Protein 3PLX (pdb70)

Foldseek 3Di:
DDDDDDDPDDDPDDDDDDDDDVDDD/DEDEVVVCVLQVPDQQAKKWKAWPVPGDIDIDGYHYDNDPLDDDDDDPCPVVDDPQIDMDIGHDDDDDPVVVVPDWHWDFDADSSRHTPDIDTADPPRHD

Solvent-accessible surface area: 7234 Å² total; per-residue (Å²): 148,110,94,65,84,46,36,48,1,26,0,42,102,0,13,2,58,74,37,88,71,117,74,166,86,8,7,0,2,69,107,2,8,147,12,2,42,4,126,69,145,36,134,1,35,0,12,3,74,97,88,53,20,163,28,114,35,102,0,27,33,34,151,117,114,10,21,0,1,0,18,23,88,15,10,181,65,2,124,102,40,15,62,0,27,0,21,0,96,29,94,28,62,82,124,102,13,154,108,60,82,19,77,0,0,50,22,46,131,96,2,68,41,89,100,84,38,51,51,99,149,167,51,49,86

Secondary structure (DSSP, 8-state):
--EEEEEEEEEEEEEP-EEETT---/-EEEHHHHHHHTPPTT-EEEEEETTT--EEEEE-EEESSTT-EEEEGGGGGG--TT-EEEEEEEEEEEHHHHHH---EEEEE-TTS-EEEEEE--GGG--

B-factor: mean 30.45, std 15.56, range [12.78, 121.17]

Organism: Campylobacter jejuni subsp. jejuni serotype O:2 (strain ATCC 700819 / NCTC 11168) (NCBI:txid192222)

Nearest PDB structures (foldseek):
  1aw8-assembly1_D  TM=9.605E-01  e=5.372E+00  Escherichia coli
  1aw8-assembly1_D-2  TM=9.605E-01  e=5.372E+00  Escherichia coli
  5ls7-assembly1_A  TM=8.606E-01  e=5.372E+00  Escherichia coli K-12
  5ls7-assembly1_A-3  TM=8.606E-01  e=5.372E+00  Escherichia coli K-12
  3plx-assembly1_B  TM=1.010E+00  e=2.067E-20  Campylobacter jejuni subsp. jejuni NCTC 11168 = ATCC 700819

Sequence (125 aa):
AMNITLLKSKIHRASVTEARLDDYIGISIDEKLLQASGILEYEKVQVVNVNNGARFETYTIATQEEGVVCLLNGAAARLAEVGDKVIIMSYADFNEEEAKTFKPKVVFVDENNTATKITNYEKHGAI

CATH classification: 2.40.40.20

InterPro domains:
  IPR003190 Aspartate decarboxylase [MF_00446] (1-126)
  IPR003190 Aspartate decarboxylase [PF02261] (1-112)
  IPR003190 Aspartate decarboxylase [PIRSF006246] (1-120)
  IPR003190 Aspartate decarboxylase [PTHR21012] (1-119)
  IPR003190 Aspartate decarboxylase [TIGR00223] (1-116)
  IPR003190 Aspartate decarboxylase [cd06919] (3-111)
  IPR009010 Aspartate decarboxylase-like domain superfamily [SSF50692] (1-121)

Radius of gyration: 14.63 Å; Cα contacts (8 Å, |Δi|>4): 312; chains: 2; bounding box: 37×36×36 Å

Structure (mmCIF, N/CA/C/O backbone):
data_3PLX
#
_entry.id   3PLX
#
_cell.length_a   82.099
_cell.length_b   82.099
_cell.length_c   95.380
_cell.angle_alpha   90.00
_cell.angle_beta   90.00
_cell.angle_gamma   90.00
#
_symmetry.space_group_name_H-M   'I 4 2 2'
#
loop_
_entity.id
_entity.type
_entity.pdbx_description
1 polymer 'Aspartate 1-decarboxylase'
2 polymer 'Aspartate 1-decarboxylase'
3 non-polymer 'ACETATE ION'
4 non-polymer DI(HYDROXYETHYL)ETHER
5 water water
#
loop_
_atom_site.group_PDB
_atom_site.id
_atom_site.type_symbol
_atom_site.label_atom_id
_atom_site.label_alt_id
_atom_site.label_comp_id
_atom_site.label_asym_id
_atom_site.label_entity_id
_atom_site.label_seq_id
_atom_site.pdbx_PDB_ins_code
_atom_site.Cartn_x
_atom_site.Cartn_y
_atom_site.Cartn_z
_atom_site.occupancy
_atom_site.B_iso_or_equiv
_atom_site.auth_seq_id
_atom_site.auth_comp_id
_atom_site.auth_asym_id
_atom_site.auth_atom_id
_atom_site.pdbx_PDB_model_num
ATOM 1 N N . ALA A 1 3 ? 2.966 -6.125 9.409 1.00 83.51 0 ALA A N 1
ATOM 2 C CA . ALA A 1 3 ? 4.300 -6.540 9.836 1.00 84.66 0 ALA A CA 1
ATOM 3 C C . ALA A 1 3 ? 4.569 -6.167 11.297 1.00 76.05 0 ALA A C 1
ATOM 4 O O . ALA A 1 3 ? 3.896 -5.297 11.857 1.00 76.18 0 ALA A O 1
ATOM 6 N N . MET A 1 4 ? 5.562 -6.819 11.899 1.00 64.24 1 MET A N 1
ATOM 7 C CA . MET A 1 4 ? 5.817 -6.690 13.334 1.00 51.76 1 MET A CA 1
ATOM 8 C C . MET A 1 4 ? 6.310 -5.306 13.752 1.00 46.66 1 MET A C 1
ATOM 9 O O . MET A 1 4 ? 7.321 -4.813 13.243 1.00 40.37 1 MET A O 1
ATOM 14 N N . ASN A 1 5 ? 5.595 -4.688 14.689 1.00 36.57 2 ASN A N 1
ATOM 15 C CA . ASN A 1 5 ? 6.023 -3.422 15.257 1.00 33.99 2 ASN A CA 1
ATOM 16 C C . ASN A 1 5 ? 6.564 -3.609 16.661 1.00 37.42 2 ASN A C 1
ATOM 17 O O . ASN A 1 5 ? 6.026 -4.403 17.433 1.00 35.22 2 ASN A O 1
ATOM 22 N N . ILE A 1 6 ? 7.618 -2.868 16.991 1.00 30.82 3 ILE A N 1
ATOM 23 C CA . ILE A 1 6 ? 8.118 -2.847 18.359 1.00 27.01 3 ILE A CA 1
ATOM 24 C C . ILE A 1 6 ? 8.137 -1.425 18.903 1.00 26.92 3 ILE A C 1
ATOM 25 O O . ILE A 1 6 ? 8.063 -0.449 18.156 1.00 31.85 3 ILE A O 1
ATOM 30 N N . THR A 1 7 ? 8.255 -1.308 20.215 1.00 18.61 4 THR A N 1
ATOM 31 C CA . THR A 1 7 ? 8.120 -0.018 20.858 1.00 17.45 4 THR A CA 1
ATOM 32 C C . THR A 1 7 ? 9.444 0.428 21.456 1.00 21.96 4 THR A C 1
ATOM 33 O O . THR A 1 7 ? 10.049 -0.308 22.237 1.00 21.09 4 THR A O 1
ATOM 37 N N . LEU A 1 8 ? 9.900 1.616 21.068 1.00 19.58 5 LEU A N 1
ATOM 38 C CA . LEU A 1 8 ? 11.101 2.207 21.665 1.00 18.60 5 LEU A CA 1
ATOM 39 C C . LEU A 1 8 ? 10.767 3.470 22.420 1.00 20.35 5 LEU A C 1
ATOM 40 O O . LEU A 1 8 ? 9.783 4.151 22.109 1.00 18.73 5 LEU A O 1
ATOM 45 N N . LEU A 1 9 ? 11.608 3.807 23.397 1.00 16.69 6 LEU A N 1
ATOM 46 C CA . LEU A 1 9 ? 11.607 5.163 23.934 1.00 19.11 6 LEU A CA 1
ATOM 47 C C . LEU A 1 9 ? 11.829 6.147 22.777 1.00 18.74 6 LEU A C 1
ATOM 48 O O . LEU A 1 9 ? 12.763 5.987 21.994 1.00 20.55 6 LEU A O 1
ATOM 53 N N . LYS A 1 10 ? 10.962 7.152 22.683 1.00 19.02 7 LYS A N 1
ATOM 54 C CA . LYS A 1 10 ? 11.076 8.195 21.660 1.00 18.05 7 LYS A CA 1
ATOM 55 C C . LYS A 1 10 ? 11.852 9.394 22.205 1.00 21.29 7 LYS A C 1
ATOM 56 O O . LYS A 1 10 ? 12.745 9.931 21.546 1.00 22.94 7 LYS A O 1
ATOM 62 N N . SER A 1 11 ? 11.494 9.826 23.408 1.00 19.24 8 SER A N 1
ATOM 63 C CA . SER A 1 11 ? 12.204 10.930 24.041 1.00 22.81 8 SER A CA 1
ATOM 64 C C . SER A 1 11 ? 11.927 10.998 25.530 1.00 20.92 8 SER A C 1
ATOM 65 O O . SER A 1 11 ? 10.954 10.427 26.029 1.00 19.40 8 SER A O 1
ATOM 68 N N . LYS A 1 12 ? 12.780 11.723 26.243 1.00 18.49 9 LYS A N 1
ATOM 69 C CA . LYS A 1 12 ? 12.542 11.925 27.661 1.00 19.48 9 LYS A CA 1
ATOM 70 C C . LYS A 1 12 ? 13.048 13.262 28.168 1.00 20.81 9 LYS A C 1
ATOM 71 O O . LYS A 1 12 ? 13.975 13.865 27.599 1.00 22.33 9 LYS A O 1
ATOM 77 N N . ILE A 1 13 ? 12.372 13.743 29.202 1.00 19.32 10 ILE A N 1
ATOM 78 C CA . ILE A 1 13 ? 12.828 14.888 29.969 1.00 16.94 10 ILE A CA 1
ATOM 79 C C . ILE A 1 13 ? 13.276 14.321 31.312 1.00 20.43 10 ILE A C 1
ATOM 80 O O . ILE A 1 13 ? 12.479 13.692 32.011 1.00 20.79 10 ILE A O 1
ATOM 85 N N . HIS A 1 14 ? 14.546 14.518 31.660 1.00 19.96 11 HIS A N 1
ATOM 86 C CA . HIS A 1 14 ? 15.137 13.793 32.784 1.00 21.68 11 HIS A CA 1
ATOM 87 C C . HIS A 1 14 ? 15.181 14.668 34.028 1.00 19.48 11 HIS A C 1
ATOM 88 O O . HIS A 1 14 ? 15.772 15.742 34.018 1.00 21.68 11 HIS A O 1
ATOM 95 N N . ARG A 1 15 ? 14.544 14.201 35.102 1.00 23.00 12 ARG A N 1
ATOM 96 C CA . ARG A 1 15 ? 14.648 14.855 36.406 1.00 18.08 12 ARG A CA 1
ATOM 97 C C . ARG A 1 15 ? 14.208 16.325 36.412 1.00 20.55 12 ARG A C 1
ATOM 98 O O . ARG A 1 15 ? 14.921 17.206 36.907 1.00 20.10 12 ARG A O 1
ATOM 106 N N . ALA A 1 16 ? 13.024 16.580 35.866 1.00 19.86 13 ALA A N 1
ATOM 107 C CA . ALA A 1 16 ? 12.380 17.875 36.009 1.00 22.23 13 ALA A CA 1
ATOM 108 C C . ALA A 1 16 ? 11.853 17.963 37.430 1.00 21.76 13 ALA A C 1
ATOM 109 O O . ALA A 1 16 ? 11.597 16.929 38.052 1.00 22.85 13 ALA A O 1
ATOM 111 N N . SER A 1 17 ? 11.688 19.182 37.942 1.00 19.53 14 SER A N 1
ATOM 112 C CA . SER A 1 17 ? 11.138 19.377 39.280 1.00 23.50 14 SER A CA 1
ATOM 113 C C . SER A 1 17 ? 9.656 19.729 39.225 1.00 21.14 14 SER A C 1
ATOM 114 O O . SER A 1 17 ? 9.241 20.625 38.499 1.00 22.53 14 SER A O 1
ATOM 117 N N . VAL A 1 18 ? 8.841 19.014 39.991 1.00 18.76 15 VAL A N 1
ATOM 118 C CA . VAL A 1 18 ? 7.437 19.382 40.064 1.00 18.93 15 VAL A CA 1
ATOM 119 C C . VAL A 1 18 ? 7.274 20.776 40.680 1.00 21.23 15 VAL A C 1
ATOM 120 O O . VAL A 1 18 ? 7.794 21.057 41.769 1.00 20.81 15 VAL A O 1
ATOM 124 N N . THR A 1 19 ? 6.566 21.661 39.977 1.00 21.63 16 THR A N 1
ATOM 125 C CA . THR A 1 19 ? 6.382 23.027 40.463 1.00 21.65 16 THR A CA 1
ATOM 126 C C . THR A 1 19 ? 5.011 23.272 41.100 1.00 22.61 16 THR A C 1
ATOM 127 O O . THR A 1 19 ? 4.831 24.229 41.859 1.00 23.40 16 THR A O 1
ATOM 131 N N . GLU A 1 20 ? 4.046 22.410 40.797 1.00 23.14 17 GLU A N 1
ATOM 132 C CA . GLU A 1 20 ? 2.704 22.556 41.356 1.00 22.74 17 GLU A CA 1
ATOM 133 C C . GLU A 1 20 ? 1.974 21.238 41.199 1.00 21.18 17 GLU A C 1
ATOM 134 O O . GLU A 1 20 ? 2.273 20.463 40.294 1.00 19.87 17 GLU A O 1
ATOM 140 N N . ALA A 1 21 ? 1.024 20.986 42.094 1.00 24.96 18 ALA A N 1
ATOM 141 C CA . ALA A 1 21 ? 0.182 19.801 41.984 1.00 26.42 18 ALA A CA 1
ATOM 142 C C . ALA A 1 21 ? -1.260 20.188 42.297 1.00 29.84 18 ALA A C 1
ATOM 143 O O . ALA A 1 21 ? -1.606 20.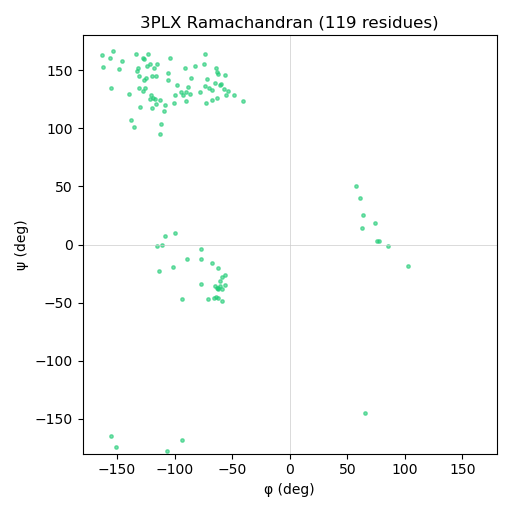437 43.446 1.00 45.87 18 ALA A O 1
ATOM 145 N N . ARG A 1 22 ? -2.087 20.230 41.256 1.00 25.68 19 ARG A N 1
ATOM 146 C CA . ARG A 1 22 ? -3.401 20.854 41.308 1.00 28.99 19 ARG A CA 1
ATOM 147 C C . ARG A 1 22 ? -4.496 19.799 41.174 1.00 24.60 19 ARG A C 1
ATOM 148 O O . ARG A 1 22 ? -4.878 19.428 40.066 1.00 29.22 19 ARG A O 1
ATOM 156 N N . LEU A 1 23 ? -5.014 19.333 42.306 1.00 25.92 20 LEU A N 1
ATOM 157 C CA . LEU A 1 23 ? -6.002 18.260 42.296 1.00 21.86 20 LEU A CA 1
ATOM 158 C C . LEU A 1 23 ? -7.288 18.640 41.565 1.00 27.85 20 LEU A C 1
ATOM 159 O O . LEU A 1 23 ? -7.796 17.863 40.757 1.00 32.27 20 LEU A O 1
ATOM 164 N N . ASP A 1 24 ? -7.798 19.835 41.850 1.00 28.80 21 ASP A N 1
ATOM 165 C CA A ASP A 1 24 ? -9.153 20.181 41.419 0.54 36.55 21 ASP A CA 1
ATOM 166 C CA B ASP A 1 24 ? -9.143 20.241 41.436 0.46 37.21 21 ASP A CA 1
ATOM 167 C C . ASP A 1 24 ? -9.193 20.870 40.050 1.00 34.56 21 ASP A C 1
ATOM 168 O O . ASP A 1 24 ? -10.203 21.485 39.673 1.00 37.12 21 ASP A O 1
ATOM 177 N N . TYR A 1 25 ? -8.106 20.738 39.302 1.00 30.08 22 TYR A N 1
ATOM 178 C CA . TYR A 1 25 ? -7.990 21.346 37.972 1.00 33.77 22 TYR A CA 1
ATOM 179 C C . TYR A 1 25 ? -9.188 21.097 37.044 1.00 35.47 22 TYR A C 1
ATOM 180 O O . TYR A 1 25 ? -9.611 19.954 36.852 1.00 33.07 22 T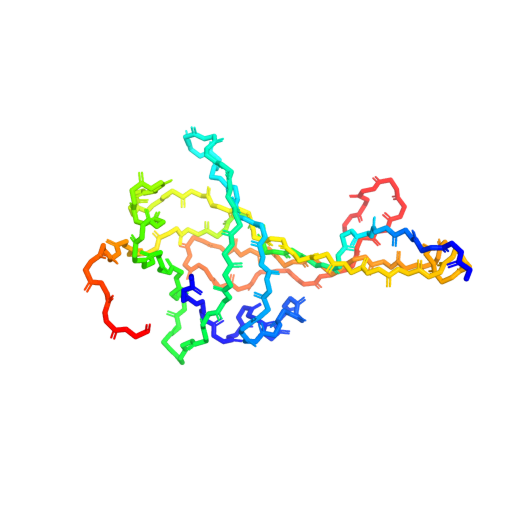YR A O 1
ATOM 189 N N . ILE A 1 26 ? -9.719 22.175 36.465 1.00 34.02 23 ILE A N 1
ATOM 190 C CA . ILE A 1 26 ? -10.803 22.082 35.484 1.00 32.98 23 ILE A CA 1
ATOM 191 C C . ILE A 1 26 ? -10.281 22.499 34.111 1.00 35.94 23 ILE A C 1
ATOM 192 O O . ILE A 1 26 ? -10.107 23.687 33.838 1.00 39.28 23 ILE A O 1
ATOM 197 N N . GLY A 1 27 ? -10.033 21.518 33.253 1.00 36.61 24 GLY A N 1
ATOM 198 C CA . GLY A 1 27 ? -9.408 21.778 31.970 1.00 36.16 24 GLY A CA 1
ATOM 199 C C . GLY A 1 27 ? -8.820 20.504 31.404 1.00 42.61 24 GLY A C 1
ATOM 200 O O . GLY A 1 27 ? -9.321 19.413 31.693 1.00 36.63 24 GLY A O 1
ATOM 207 N N . ILE B 2 2 ? -0.596 16.575 32.820 1.00 20.87 26 ILE B N 1
ATOM 208 C CA . ILE B 2 2 ? 0.667 17.191 33.190 1.00 16.44 26 ILE B CA 1
ATOM 209 C C . ILE B 2 2 ? 0.947 18.389 32.300 1.00 21.92 26 ILE B C 1
ATOM 210 O O . ILE B 2 2 ? 1.132 18.257 31.090 1.00 22.23 26 ILE B O 1
ATOM 215 N N . SER B 2 3 ? 0.939 19.563 32.919 1.00 21.65 27 SER B N 1
ATOM 216 C CA . SER B 2 3 ? 1.173 20.814 32.215 1.00 18.34 27 SER B CA 1
ATOM 217 C C . SER B 2 3 ? 2.663 21.083 32.252 1.00 23.87 27 SER B C 1
ATOM 218 O O . SER B 2 3 ? 3.268 21.129 33.319 1.00 22.54 27 SER B O 1
ATOM 221 N N . ILE B 2 4 ? 3.253 21.247 31.073 1.00 21.47 28 ILE B N 1
ATOM 222 C CA . ILE B 2 4 ? 4.694 21.343 30.954 1.00 21.47 28 ILE B CA 1
ATOM 223 C C . ILE B 2 4 ? 5.048 22.546 30.094 1.00 22.86 28 ILE B C 1
ATOM 224 O O . ILE B 2 4 ? 4.434 22.775 29.058 1.00 23.43 28 ILE B O 1
ATOM 229 N N . ASP B 2 5 ? 6.023 23.318 30.557 1.00 19.06 29 ASP B N 1
ATOM 230 C CA . ASP B 2 5 ? 6.595 24.421 29.793 1.00 25.48 29 ASP B CA 1
ATOM 231 C C . ASP B 2 5 ? 6.747 24.006 28.331 1.00 26.17 29 ASP B C 1
ATOM 232 O O . ASP B 2 5 ? 7.398 23.008 28.031 1.00 22.82 29 ASP B O 1
ATOM 237 N N . GLU B 2 6 ? 6.146 24.767 27.421 1.00 22.48 30 GLU B N 1
ATOM 238 C CA . GLU B 2 6 ? 6.238 24.455 26.000 1.00 22.54 30 GLU B CA 1
ATOM 239 C C . GLU B 2 6 ? 7.688 24.361 25.528 1.00 24.56 30 GLU B C 1
ATOM 240 O O . GLU B 2 6 ? 7.980 23.662 24.556 1.00 24.15 30 GLU B O 1
ATOM 246 N N . LYS B 2 7 ? 8.594 25.056 26.209 1.00 23.43 31 LYS B N 1
ATOM 247 C CA . LYS B 2 7 ? 10.015 24.983 25.850 1.00 22.67 31 LYS B CA 1
ATOM 248 C C . LYS B 2 7 ? 10.547 23.555 26.027 1.00 22.71 31 LYS B C 1
ATOM 249 O O . LYS B 2 7 ? 11.362 23.078 25.234 1.00 24.04 31 LYS B O 1
ATOM 255 N N . LEU B 2 8 ? 10.085 22.875 27.071 1.00 24.16 32 LEU B N 1
ATOM 256 C CA . LEU B 2 8 ? 10.541 21.513 27.343 1.00 22.30 32 LEU B CA 1
ATOM 257 C C . LEU B 2 8 ? 9.893 20.489 26.416 1.00 23.01 32 LEU B C 1
ATOM 258 O O . LEU B 2 8 ? 10.510 19.485 26.066 1.00 21.51 32 LEU B O 1
ATOM 263 N N . LEU B 2 9 ? 8.645 20.734 26.039 1.00 21.44 33 LEU B N 1
ATOM 264 C CA . LEU B 2 9 ? 7.980 19.896 25.055 1.00 21.83 33 LEU B CA 1
ATOM 265 C C . LEU B 2 9 ? 8.701 20.025 23.714 1.00 26.57 33 LEU B C 1
ATOM 266 O O . LEU B 2 9 ? 8.966 19.030 23.028 1.00 23.02 33 LEU B O 1
ATOM 271 N N . GLN B 2 10 ? 9.021 21.262 23.348 1.00 21.07 34 GLN B N 1
ATOM 272 C CA . GLN B 2 10 ? 9.745 21.523 22.102 1.00 23.41 34 GLN B CA 1
ATOM 273 C C . GLN B 2 10 ? 11.087 20.802 22.111 1.00 25.53 34 GLN B C 1
ATOM 274 O O . GLN B 2 10 ? 11.441 20.114 21.148 1.00 28.17 34 GLN B O 1
ATOM 280 N N . ALA B 2 11 ? 11.827 20.963 23.204 1.00 23.86 35 ALA B N 1
ATOM 281 C CA . ALA B 2 11 ? 13.173 20.399 23.311 1.00 24.55 35 ALA B CA 1
ATOM 282 C C . ALA B 2 11 ? 13.153 18.881 23.217 1.00 25.39 35 ALA B C 1
ATOM 283 O O . ALA B 2 11 ? 14.044 18.279 22.623 1.00 24.57 35 ALA B O 1
ATOM 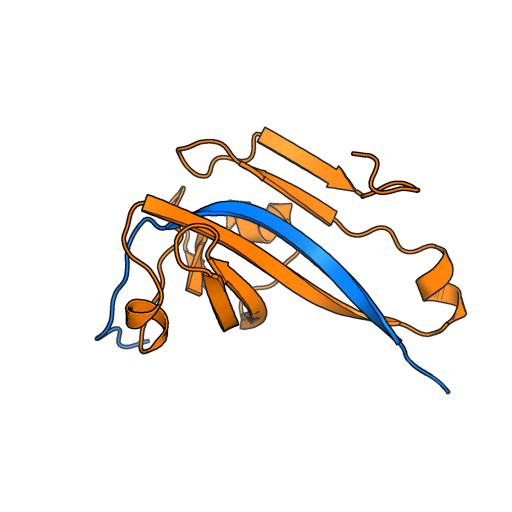285 N N . SER B 2 12 ? 12.138 18.259 23.813 1.00 22.07 36 SER B N 1
ATOM 286 C CA . SER B 2 12 ? 12.066 16.797 23.847 1.00 22.90 36 SER B CA 1
ATOM 287 C C . SER B 2 12 ? 11.333 16.207 22.643 1.00 25.23 36 SER B C 1
ATOM 288 O O . SER B 2 12 ? 11.358 14.993 22.420 1.00 24.10 36 SER B O 1
ATOM 291 N N . GLY B 2 13 ? 10.658 17.060 21.883 1.00 24.14 37 GLY B N 1
ATOM 292 C CA . GLY B 2 13 ? 9.904 16.603 20.731 1.00 25.36 37 GLY B CA 1
ATOM 293 C C . GLY B 2 13 ? 8.627 15.902 21.162 1.00 25.13 37 GLY B C 1
ATOM 294 O O . GLY B 2 13 ? 8.020 15.155 20.386 1.00 28.66 37 GLY B O 1
ATOM 295 N N . ILE B 2 14 ? 8.216 16.137 22.404 1.00 18.40 38 ILE B N 1
ATOM 296 C CA . ILE B 2 14 ? 6.943 15.598 22.875 1.00 19.62 38 ILE B CA 1
ATOM 297 C C . ILE B 2 14 ? 5.844 16.584 22.504 1.00 22.77 38 ILE B C 1
ATOM 298 O O . ILE B 2 14 ? 5.967 17.790 22.746 1.00 26.30 38 ILE B O 1
ATOM 303 N N . LEU B 2 15 ? 4.788 16.082 21.876 1.00 20.83 39 LEU B N 1
ATOM 304 C CA . LEU B 2 15 ? 3.718 16.952 21.428 1.00 22.60 39 LEU B CA 1
ATOM 305 C C . LEU B 2 15 ? 2.754 17.256 22.561 1.00 20.01 39 LEU B C 1
ATOM 306 O O . LEU B 2 15 ? 2.608 16.468 23.501 1.00 20.65 39 LEU B O 1
ATOM 311 N N . GLU B 2 16 ? 2.090 18.407 22.466 1.00 24.95 40 GLU B N 1
ATOM 312 C CA . GLU B 2 16 ? 0.958 18.659 23.343 1.00 21.35 40 GLU B CA 1
ATOM 313 C C . GLU B 2 16 ? -0.103 17.581 23.089 1.00 20.05 40 GLU B C 1
ATOM 314 O O . GLU B 2 16 ? -0.373 17.226 21.939 1.00 22.92 40 GLU B O 1
ATOM 320 N N . TYR B 2 17 ? -0.681 17.065 24.170 1.00 19.27 41 TYR B N 1
ATOM 321 C CA . TYR B 2 17 ? -1.681 15.981 24.151 1.00 18.48 41 TYR B CA 1
ATOM 322 C C . TYR B 2 17 ? -1.097 14.593 23.890 1.00 19.16 41 TYR B C 1
ATOM 323 O O . TYR B 2 17 ? -1.835 13.610 23.835 1.00 20.55 41 TYR B O 1
ATOM 332 N N . GLU B 2 18 ? 0.226 14.504 23.782 1.00 17.78 42 GLU B N 1
ATOM 333 C CA . GLU B 2 18 ? 0.862 13.189 23.644 1.00 18.57 42 GLU B CA 1
ATOM 334 C C . GLU B 2 18 ? 0.803 12.411 24.958 1.00 19.69 42 GLU B C 1
ATOM 335 O O . GLU B 2 18 ? 0.927 12.989 26.042 1.00 18.19 42 GLU B O 1
ATOM 341 N N . LYS B 2 19 ? 0.598 11.096 24.862 1.00 17.84 43 LYS B N 1
ATOM 342 C CA . LYS B 2 19 ? 0.660 10.226 26.027 1.00 18.89 43 LYS B CA 1
ATOM 343 C C . LYS B 2 19 ? 2.092 10.151 26.550 1.00 21.11 43 LYS B C 1
ATOM 344 O O . LYS B 2 19 ? 3.037 9.960 25.780 1.00 19.11 43 LYS B O 1
ATOM 350 N N . VAL B 2 20 ? 2.256 10.310 27.856 1.00 17.76 44 VAL B N 1
ATOM 351 C CA . VAL B 2 20 ? 3.586 10.192 28.457 1.00 15.02 44 VAL B CA 1
ATOM 352 C C . VAL B 2 20 ? 3.532 9.297 29.684 1.00 18.02 44 VAL B C 1
ATOM 353 O O . VAL B 2 20 ? 2.502 9.214 30.372 1.00 17.73 44 VAL B O 1
ATOM 357 N N . GLN B 2 21 ? 4.638 8.605 29.934 1.00 18.19 45 GLN B N 1
ATOM 358 C CA . GLN B 2 21 ? 4.839 7.921 31.201 1.00 15.56 45 GLN B CA 1
ATOM 359 C C . GLN B 2 21 ? 5.620 8.870 32.101 1.00 16.48 45 GLN B C 1
ATOM 360 O O . GLN B 2 21 ? 6.615 9.462 31.671 1.00 17.28 45 GLN B O 1
ATOM 366 N N . VAL B 2 22 ? 5.148 9.048 33.328 1.00 14.11 46 VAL B N 1
ATOM 367 C CA . VAL B 2 22 ? 5.809 9.938 34.279 1.00 14.20 46 VAL B CA 1
ATOM 368 C C . VAL B 2 22 ? 6.198 9.082 35.474 1.00 16.51 46 VAL B C 1
ATOM 369 O O . VAL B 2 22 ? 5.366 8.345 36.007 1.00 15.98 46 VAL B O 1
ATOM 373 N N . VAL B 2 23 ? 7.461 9.153 35.888 1.00 16.12 47 VAL B N 1
ATOM 374 C CA . VAL B 2 23 ? 7.872 8.416 37.083 1.00 13.98 47 VAL B CA 1
ATOM 375 C C . VAL B 2 23 ? 8.510 9.391 38.056 1.00 15.84 47 VAL B C 1
ATOM 376 O O . VAL B 2 23 ? 9.164 10.353 37.656 1.00 17.95 47 VAL B O 1
ATOM 380 N N . ASN B 2 24 ? 8.258 9.160 39.338 1.00 15.45 48 ASN B N 1
ATOM 381 C CA . ASN B 2 24 ? 8.641 10.093 40.379 1.00 17.83 48 ASN B CA 1
ATOM 382 C C . ASN B 2 24 ? 9.790 9.457 41.147 1.00 16.65 48 ASN B C 1
ATOM 383 O O . ASN B 2 24 ? 9.623 8.416 41.772 1.00 16.69 48 ASN B O 1
ATOM 388 N N . VAL B 2 25 ? 10.965 10.075 41.059 1.00 15.06 49 VAL B N 1
ATOM 389 C CA . VAL B 2 25 ? 12.154 9.558 41.718 1.00 16.00 49 VAL B CA 1
ATOM 390 C C . VAL B 2 25 ? 12.027 9.589 43.236 1.00 21.18 49 VAL B C 1
ATOM 391 O O . VAL B 2 25 ? 12.521 8.690 43.927 1.00 19.52 49 VAL B O 1
ATOM 395 N N . ASN B 2 26 ? 11.358 10.613 43.761 1.00 16.62 50 ASN B N 1
ATOM 396 C CA . ASN B 2 26 ? 11.211 10.724 45.208 1.00 17.49 50 ASN B CA 1
ATOM 397 C C . ASN B 2 26 ? 10.367 9.615 45.835 1.00 17.85 50 ASN B C 1
ATOM 398 O O . ASN B 2 26 ? 10.744 9.061 46.864 1.00 16.75 50 ASN B O 1
ATOM 403 N N . ASN B 2 27 ? 9.217 9.304 45.240 1.00 17.63 51 ASN B N 1
ATOM 404 C CA . ASN B 2 27 ? 8.305 8.346 45.873 1.00 16.16 51 ASN B CA 1
ATOM 405 C C . ASN B 2 27 ? 8.084 7.050 45.091 1.00 14.12 51 ASN B C 1
ATOM 406 O O . ASN B 2 27 ? 7.358 6.155 45.554 1.00 17.03 51 ASN B O 1
ATOM 411 N N . GLY B 2 28 ? 8.720 6.941 43.929 1.00 15.65 52 GLY B N 1
ATOM 412 C CA . GLY B 2 28 ? 8.630 5.727 43.135 1.00 15.61 52 GLY B CA 1
ATOM 413 C C . GLY B 2 28 ? 7.353 5.547 42.348 1.00 17.58 52 GLY B C 1
ATOM 414 O O . GLY B 2 28 ? 7.143 4.501 41.707 1.00 16.49 52 GLY B O 1
ATOM 415 N N . ALA B 2 29 ? 6.466 6.537 42.398 1.00 15.99 53 ALA B N 1
ATOM 416 C CA . ALA B 2 29 ? 5.221 6.415 41.644 1.00 18.41 53 ALA B CA 1
ATOM 417 C C . ALA B 2 29 ? 5.510 6.348 40.147 1.00 15.98 53 ALA B C 1
ATOM 418 O O . ALA B 2 29 ? 6.457 6.964 39.657 1.00 15.73 53 ALA B O 1
ATOM 420 N N . ARG B 2 30 ? 4.661 5.616 39.423 1.00 14.73 54 ARG B N 1
ATOM 421 C CA . ARG B 2 30 ? 4.767 5.498 37.961 1.00 13.57 54 ARG B CA 1
ATOM 422 C C . ARG B 2 30 ? 3.364 5.550 37.391 1.00 16.12 54 ARG B C 1
ATOM 423 O O . ARG B 2 30 ? 2.486 4.814 37.836 1.00 17.45 54 ARG B O 1
ATOM 431 N N . PHE B 2 31 ? 3.141 6.413 36.404 1.00 15.42 55 PHE B N 1
ATOM 432 C CA . PHE B 2 31 ? 1.813 6.544 35.824 1.00 15.96 55 PHE B CA 1
ATOM 433 C C . PHE B 2 31 ? 1.864 7.032 34.391 1.00 18.11 55 PHE B C 1
ATOM 434 O O . PHE B 2 31 ? 2.904 7.505 33.913 1.00 17.25 55 PHE B O 1
ATOM 442 N N . GLU B 2 32 ? 0.738 6.909 33.702 1.00 16.93 56 GLU B N 1
ATOM 443 C CA . GLU B 2 32 ? 0.633 7.478 32.376 1.00 14.63 56 GLU B CA 1
ATOM 444 C C . GLU B 2 32 ? -0.426 8.568 32.373 1.00 15.80 56 GLU B C 1
ATOM 445 O O . GLU B 2 32 ? -1.436 8.482 33.073 1.00 15.84 56 GLU B O 1
ATOM 451 N N . THR B 2 33 ? -0.173 9.593 31.577 1.00 14.37 57 THR B N 1
ATOM 452 C CA . THR B 2 33 ? -1.127 10.674 31.405 1.00 13.23 57 THR B CA 1
ATOM 453 C C . THR B 2 33 ? -0.849 11.303 30.045 1.00 17.08 57 THR B C 1
ATOM 454 O O . THR B 2 33 ? -0.192 10.685 29.217 1.00 19.39 57 THR B O 1
ATOM 458 N N . TYR B 2 34 ? -1.373 12.497 29.793 1.00 17.94 58 TYR B N 1
ATOM 459 C CA . TYR B 2 34 ? -1.066 13.195 28.545 1.00 15.88 58 TYR B CA 1
ATOM 460 C C . TYR B 2 34 ? -0.578 14.599 28.877 1.00 18.63 58 TYR B C 1
ATOM 461 O O . TYR B 2 34 ? -0.835 15.107 29.967 1.00 18.25 58 TYR B O 1
ATOM 470 N N . THR B 2 35 ? 0.109 15.236 27.934 1.00 16.59 59 THR B N 1
ATOM 471 C CA . THR B 2 35 ? 0.682 16.540 28.228 1.00 17.72 59 THR B CA 1
ATOM 472 C C . THR B 2 35 ? -0.264 17.677 27.878 1.00 18.22 59 THR B C 1
ATOM 473 O O . THR B 2 35 ? -1.092 17.570 26.968 1.00 19.36 59 THR B O 1
ATOM 477 N N . ILE B 2 36 ? -0.112 18.777 28.604 1.00 17.49 60 ILE B N 1
ATOM 478 C CA . ILE B 2 36 ? -0.726 20.041 28.229 1.00 19.64 60 ILE B CA 1
ATOM 479 C C . ILE B 2 36 ? 0.397 21.064 28.176 1.00 20.41 60 ILE B C 1
ATOM 480 O O . ILE B 2 36 ? 1.234 21.092 29.061 1.00 22.82 60 ILE B O 1
ATOM 485 N N . ALA B 2 37 ? 0.431 21.894 27.132 1.00 20.86 61 ALA B N 1
ATOM 486 C CA . ALA B 2 37 ? 1.475 22.899 27.026 1.00 23.64 61 ALA B CA 1
ATOM 487 C C . ALA B 2 37 ? 1.108 24.165 27.787 1.00 24.23 61 ALA B C 1
ATOM 488 O O . ALA B 2 37 ? -0.055 24.568 27.813 1.00 28.68 61 ALA B O 1
ATOM 490 N N . THR B 2 38 ? 2.104 24.791 28.405 1.00 23.87 62 THR B N 1
ATOM 491 C CA . THR B 2 38 ? 1.908 26.121 28.981 1.00 25.30 62 THR B CA 1
ATOM 492 C C . THR B 2 38 ? 3.031 27.046 28.529 1.00 25.60 62 THR B C 1
ATOM 493 O O . THR B 2 38 ? 4.174 26.619 28.364 1.00 27.45 62 THR B O 1
ATOM 497 N N . GLN B 2 39 ? 2.700 28.313 28.312 1.00 25.90 63 GLN B N 1
ATOM 498 C CA . GLN B 2 39 ? 3.708 29.292 27.948 1.00 26.23 63 GLN B CA 1
ATOM 499 C C . GLN B 2 39 ? 4.518 29.727 29.168 1.00 31.54 63 GLN B C 1
ATOM 500 O O . GLN B 2 39 ? 5.565 30.375 29.037 1.00 28.27 63 GLN B O 1
ATOM 506 N N . GLU B 2 40 ? 4.033 29.379 30.355 1.00 28.10 64 GLU B N 1
ATOM 507 C CA . GLU B 2 40 ? 4.699 29.795 31.581 1.00 29.66 64 GLU B CA 1
ATOM 508 C C . GLU B 2 40 ? 5.994 29.020 31.770 1.00 28.93 64 GLU B C 1
ATOM 509 O O . GLU B 2 40 ? 6.001 27.785 31.837 1.00 28.58 64 GLU B O 1
ATOM 515 N N . GLU B 2 41 ? 7.092 29.759 31.863 1.00 28.07 65 GLU B N 1
ATOM 516 C CA . GLU B 2 41 ? 8.409 29.153 31.833 1.00 25.43 65 GLU B CA 1
ATOM 517 C C . GLU B 2 41 ? 8.726 28.345 33.090 1.00 25.10 65 GLU B C 1
ATOM 518 O O . GLU B 2 41 ? 8.474 28.794 34.210 1.00 27.54 65 GLU B O 1
ATOM 524 N N . GLY B 2 42 ? 9.272 27.149 32.898 1.00 25.81 66 GLY B N 1
ATOM 525 C CA . GLY B 2 42 ? 9.740 26.336 34.009 1.00 23.95 66 GLY B CA 1
ATOM 526 C C . GLY B 2 42 ? 8.686 25.472 34.684 1.00 24.46 66 GLY B C 1
ATOM 527 O O . GLY B 2 42 ? 8.994 24.725 35.616 1.00 27.25 66 GLY B O 1
ATOM 528 N N . VAL B 2 43 ? 7.447 25.556 34.210 1.00 21.76 67 VAL B N 1
ATOM 529 C CA . VAL B 2 43 ? 6.341 24.870 34.880 1.00 24.49 67 VAL B CA 1
ATOM 530 C C . VAL B 2 43 ? 6.306 23.385 34.569 1.00 21.28 67 VAL B C 1
ATOM 531 O O . VAL B 2 43 ? 6.410 22.984 33.417 1.00 21.31 67 VAL B O 1
ATOM 535 N N . VAL B 2 44 ? 6.191 22.574 35.622 1.00 19.99 68 VAL B N 1
ATOM 536 C CA . VAL B 2 44 ? 5.833 21.169 35.489 1.00 20.83 68 VAL B CA 1
ATOM 537 C C . VAL B 2 44 ? 4.782 20.920 36.567 1.00 22.70 68 VAL B C 1
ATOM 538 O O . VAL B 2 44 ? 5.103 20.810 37.759 1.00 21.54 68 VAL B O 1
ATOM 542 N N . CYS B 2 45 ? 3.517 20.886 36.150 1.00 18.71 69 CYS B N 1
ATOM 543 C CA . CYS B 2 45 ? 2.399 20.888 37.082 1.00 20.09 69 CYS B CA 1
ATOM 544 C C . CYS B 2 45 ? 1.544 19.647 36.887 1.00 19.68 69 CYS B C 1
ATOM 545 O O . CYS B 2 45 ? 1.101 19.367 35.774 1.00 22.61 69 CYS B O 1
ATOM 548 N N . LEU B 2 46 ? 1.330 18.890 37.960 1.00 20.17 70 LEU B N 1
ATOM 549 C CA A LEU B 2 46 ? 0.475 17.709 37.887 0.41 21.06 70 LEU B CA 1
ATOM 550 C CA B LEU B 2 46 ? 0.469 17.713 37.878 0.59 20.64 70 LEU B CA 1
ATOM 551 C C . LEU B 2 46 ? -0.953 18.065 38.282 1.00 23.64 70 LEU B C 1
ATOM 552 O O . LEU B 2 46 ? -1.199 18.477 39.406 1.00 26.33 70 LEU B O 1
ATOM 561 N N . ASN B 2 47 ? -1.885 17.895 37.344 1.00 23.15 71 ASN B N 1
ATOM 562 C CA . ASN B 2 47 ? -3.285 18.237 37.559 1.00 23.63 71 ASN B CA 1
ATOM 563 C C . ASN B 2 47 ? -4.119 16.992 37.786 1.00 23.92 71 ASN B C 1
ATOM 564 O O . ASN B 2 47 ? -3.720 15.898 37.392 1.00 24.55 71 ASN B O 1
ATOM 569 N N . GLY B 2 48 ? -5.298 17.167 38.373 1.00 22.61 72 GLY B N 1
ATOM 570 C CA . GLY B 2 48 ? -6.228 16.058 38.530 1.00 23.49 72 GLY B CA 1
ATOM 571 C C . GLY B 2 48 ? -5.740 14.963 39.459 1.00 22.42 72 GLY B C 1
ATOM 572 O O . GLY B 2 48 ? -5.081 15.233 40.461 1.00 20.66 72 GLY B O 1
ATOM 573 N N . ALA B 2 49 ? -6.075 13.719 39.135 1.00 19.51 73 ALA B N 1
ATOM 574 C CA . ALA B 2 49 ? -5.749 12.604 40.008 1.00 22.51 73 ALA B CA 1
ATOM 575 C C . ALA B 2 49 ? -4.240 12.489 40.206 1.00 18.16 73 ALA B C 1
ATOM 576 O O . ALA B 2 49 ? -3.779 12.051 41.266 1.00 17.10 73 ALA B O 1
ATOM 578 N N . ALA B 2 50 ? -3.474 12.881 39.189 1.00 17.03 74 ALA B N 1
ATOM 579 C CA . ALA B 2 50 ? -2.015 12.782 39.261 1.00 17.92 74 ALA B CA 1
ATOM 580 C C . ALA B 2 50 ? -1.435 13.639 40.386 1.00 17.89 74 ALA B C 1
ATOM 581 O O . ALA B 2 50 ? -0.320 13.403 40.854 1.00 17.43 74 ALA B O 1
ATOM 583 N N . ALA B 2 51 ? -2.202 14.625 40.835 1.00 17.65 75 ALA B N 1
ATOM 584 C CA . ALA B 2 51 ? -1.742 15.481 41.929 1.00 17.13 75 ALA B CA 1
ATOM 585 C C . ALA B 2 51 ? -1.442 14.673 43.182 1.00 19.89 75 ALA B C 1
ATOM 586 O O . ALA B 2 51 ? -0.622 15.079 44.007 1.00 20.15 75 ALA B O 1
ATOM 588 N N . ARG B 2 52 ? -2.124 13.541 43.346 1.00 15.91 76 ARG B N 1
ATOM 589 C CA . ARG B 2 52 ? -1.891 12.702 44.520 1.00 15.80 76 ARG B CA 1
ATOM 590 C C . ARG B 2 52 ? -0.613 11.874 44.438 1.00 17.37 76 ARG B C 1
ATOM 591 O O . ARG B 2 52 ? -0.265 11.162 4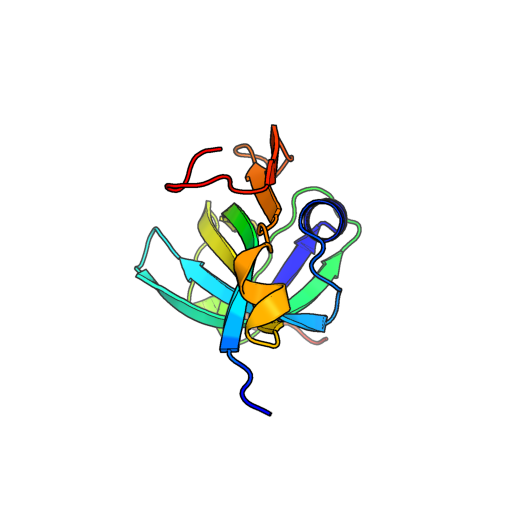5.393 1.00 20.91 76 ARG B O 1
ATOM 599 N N . LEU B 2 53 ? 0.077 11.950 43.312 1.00 15.63 77 LEU B N 1
ATOM 600 C CA . LEU B 2 53 ? 1.270 11.129 43.119 1.00 14.81 77 LEU B CA 1
ATOM 601 C C . LEU B 2 53 ? 2.568 11.930 43.163 1.00 17.36 77 LEU B C 1
ATOM 602 O O . LEU B 2 53 ? 3.645 11.399 42.879 1.00 16.82 77 LEU B O 1
ATOM 607 N N . ALA B 2 54 ? 2.475 13.207 43.515 1.00 15.54 78 ALA B N 1
ATOM 608 C CA . ALA B 2 54 ? 3.689 13.998 43.684 1.00 17.67 78 ALA B CA 1
ATOM 609 C C . ALA B 2 54 ? 3.465 15.185 44.597 1.00 18.86 78 ALA B C 1
ATOM 610 O O . ALA B 2 54 ? 2.332 15.613 44.814 1.00 19.47 78 ALA B O 1
ATOM 612 N N . GLU B 2 55 ? 4.563 15.711 45.129 1.00 16.98 79 GLU B N 1
ATOM 613 C CA . GLU B 2 55 ? 4.549 16.948 45.902 1.00 16.40 79 GLU B CA 1
ATOM 614 C C . GLU B 2 55 ? 5.482 17.926 45.202 1.00 19.09 79 GLU B C 1
ATOM 615 O O . GLU B 2 55 ? 6.386 17.515 44.475 1.00 19.98 79 GLU B O 1
ATOM 621 N N . VAL B 2 56 ? 5.249 19.215 45.405 1.00 22.12 80 VAL B N 1
ATOM 622 C CA . VAL B 2 56 ? 6.134 20.222 44.832 1.00 21.04 80 VAL B CA 1
ATOM 623 C C . VAL B 2 56 ? 7.575 19.930 45.229 1.00 20.89 80 VAL B C 1
ATOM 624 O O . VAL B 2 56 ? 7.866 19.685 46.399 1.00 22.50 80 VAL B O 1
ATOM 628 N N . GLY B 2 57 ? 8.478 19.962 44.254 1.00 21.89 81 GLY B N 1
ATOM 629 C CA . GLY B 2 57 ? 9.881 19.695 44.509 1.00 24.57 81 GLY B CA 1
ATOM 630 C C . GLY B 2 57 ? 10.325 18.305 44.091 1.00 25.39 81 GLY B C 1
ATOM 631 O O . GLY B 2 57 ? 11.518 18.064 43.942 1.00 24.02 81 GLY B O 1
ATOM 632 N N . ASP B 2 58 ? 9.378 17.384 43.912 1.00 20.43 82 ASP B N 1
ATOM 633 C CA . ASP B 2 58 ? 9.741 16.017 43.516 1.00 18.79 82 ASP B CA 1
ATOM 634 C C . ASP B 2 58 ? 10.419 16.015 42.152 1.00 20.50 82 ASP B C 1
ATOM 635 O O . ASP B 2 58 ? 10.094 16.823 41.288 1.00 19.75 82 ASP B O 1
ATOM 640 N N . LYS B 2 59 ? 11.359 15.099 41.965 1.00 16.36 83 LYS B N 1
ATOM 641 C CA . LYS B 2 59 ? 12.031 14.950 40.681 1.00 18.01 83 LYS B CA 1
ATOM 642 C C . LYS B 2 59 ? 11.282 13.899 39.876 1.00 19.42 83 LYS B C 1
ATOM 643 O O . LYS B 2 59 ? 11.023 12.803 40.368 1.00 19.94 83 LYS B O 1
ATOM 649 N N . VAL B 2 60 ? 10.922 14.243 38.645 1.00 16.84 84 VAL B N 1
ATOM 650 C CA . VAL B 2 60 ? 10.207 13.314 37.770 1.00 15.78 84 VAL B CA 1
ATOM 651 C C . VAL B 2 60 ? 10.942 13.110 36.452 1.00 21.30 84 VAL B C 1
ATOM 652 O O . VAL B 2 60 ? 11.704 13.967 36.009 1.00 21.58 84 VAL B O 1
ATOM 656 N N . ILE B 2 61 ? 10.718 11.949 35.847 1.00 17.76 85 ILE B N 1
ATOM 657 C CA . ILE B 2 61 ? 11.251 11.643 34.534 1.00 15.90 85 ILE B CA 1
ATOM 658 C C . ILE B 2 61 ? 10.028 11.414 33.648 1.00 17.24 85 ILE B C 1
ATOM 659 O O . ILE B 2 61 ? 9.140 10.633 34.002 1.00 19.75 85 ILE B O 1
ATOM 664 N N . ILE B 2 62 ? 9.968 12.134 32.527 1.00 16.06 86 ILE B N 1
ATOM 665 C CA . ILE B 2 62 ? 8.795 12.144 31.654 1.00 17.82 86 ILE B CA 1
ATOM 666 C C . ILE B 2 62 ? 9.203 11.552 30.307 1.00 17.32 86 ILE B C 1
ATOM 667 O O . ILE B 2 62 ? 10.129 12.061 29.656 1.00 18.25 86 ILE B O 1
ATOM 672 N N . MET B 2 63 ? 8.541 10.472 29.895 1.00 15.19 87 MET B N 1
ATOM 673 C CA . MET B 2 63 ? 8.992 9.704 28.735 1.00 16.04 87 MET B CA 1
ATOM 674 C C . MET B 2 63 ? 7.864 9.547 27.732 1.00 19.56 87 MET B C 1
ATOM 675 O O . MET B 2 63 ? 6.713 9.362 28.121 1.00 18.25 87 MET B O 1
ATOM 680 N N . SER B 2 64 ? 8.194 9.633 26.445 1.00 17.78 88 SER B N 1
ATOM 681 C CA . SER B 2 64 ? 7.236 9.258 25.411 1.00 16.39 88 SER B CA 1
ATOM 682 C C . SER B 2 64 ? 7.813 8.095 24.637 1.00 17.19 88 SER B C 1
ATOM 683 O O . SER B 2 64 ? 9.035 7.949 24.555 1.00 19.58 88 SER B O 1
ATOM 686 N N . TYR B 2 65 ? 6.934 7.264 24.078 1.00 16.66 89 TYR B N 1
ATOM 687 C CA . TYR B 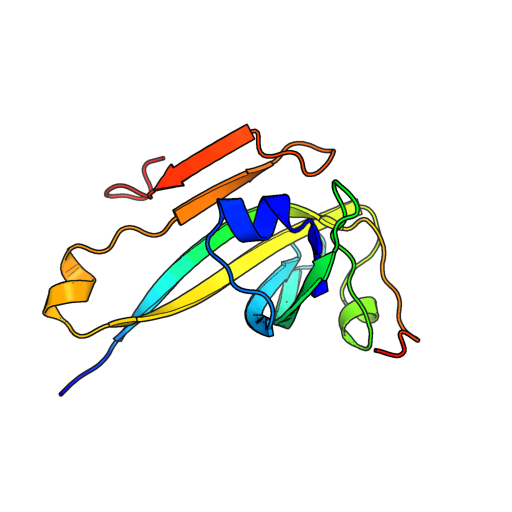2 65 ? 7.348 6.067 23.362 1.00 16.55 89 TYR B CA 1
ATOM 688 C C . TYR B 2 65 ? 6.718 6.091 21.995 1.00 20.96 89 TYR B C 1
ATOM 689 O O . TYR B 2 65 ? 5.714 6.766 21.779 1.00 22.38 89 TYR B O 1
ATOM 698 N N . ALA B 2 66 ? 7.290 5.337 21.065 1.00 19.23 90 ALA B N 1
ATOM 699 C CA . ALA B 2 66 ? 6.705 5.247 19.732 1.00 21.73 90 ALA B CA 1
ATOM 700 C C . ALA B 2 66 ? 6.912 3.854 19.168 1.00 23.76 90 ALA B C 1
ATOM 701 O O . ALA B 2 66 ? 7.816 3.131 19.599 1.00 22.96 90 ALA B O 1
ATOM 703 N N . ASP B 2 67 ? 6.074 3.482 18.204 1.00 24.33 91 ASP B N 1
ATOM 704 C CA . ASP B 2 67 ? 6.174 2.176 17.553 1.00 25.64 91 ASP B CA 1
ATOM 705 C C . ASP B 2 67 ? 6.930 2.269 16.233 1.00 30.55 91 ASP B C 1
ATOM 706 O O . ASP B 2 67 ? 6.723 3.202 15.446 1.00 28.66 91 ASP B O 1
ATOM 711 N N . PHE B 2 68 ? 7.803 1.292 16.002 1.00 28.40 92 PHE B N 1
ATOM 712 C CA . PHE B 2 68 ? 8.668 1.262 14.829 1.00 32.61 92 PHE B CA 1
ATOM 713 C C . PHE B 2 68 ? 8.610 -0.118 14.182 1.00 36.17 92 PHE B C 1
ATOM 714 O O . PHE B 2 68 ? 8.387 -1.120 14.860 1.00 35.79 92 PHE B O 1
ATOM 722 N N . ASN B 2 69 ? 8.827 -0.185 12.874 1.00 38.35 93 ASN B N 1
ATOM 723 C CA . ASN B 2 69 ? 9.122 -1.473 12.260 1.00 36.59 93 ASN B CA 1
ATOM 724 C C . ASN B 2 69 ? 10.546 -1.868 12.643 1.00 36.67 93 ASN B C 1
ATOM 725 O O . ASN B 2 69 ? 11.328 -1.027 13.095 1.00 35.38 93 ASN B O 1
ATOM 730 N N . GLU B 2 70 ? 10.880 -3.141 12.464 1.00 41.46 94 GLU B N 1
ATOM 731 C CA . GLU B 2 70 ? 12.148 -3.677 12.953 1.00 54.13 94 GLU B CA 1
ATOM 732 C C . GLU B 2 70 ? 13.363 -2.957 12.377 1.00 50.53 94 GLU B C 1
ATOM 733 O O . GLU B 2 70 ? 14.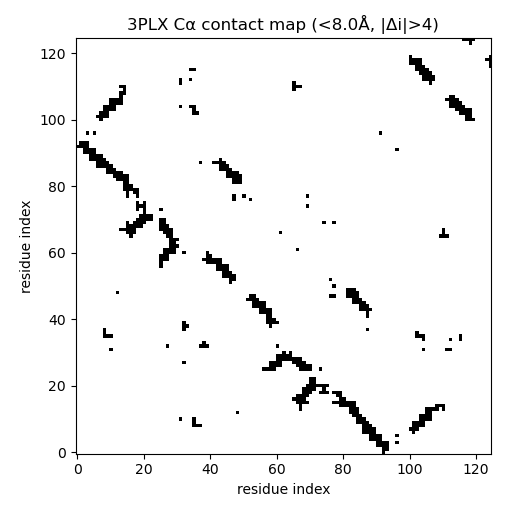357 -2.746 13.071 1.00 49.69 94 GLU B O 1
ATOM 739 N N . GLU B 2 71 ? 13.281 -2.589 11.105 1.00 48.55 95 GLU B N 1
ATOM 740 C CA . GLU B 2 71 ? 14.418 -1.988 10.420 1.00 62.99 95 GLU B CA 1
ATOM 741 C C . GLU B 2 71 ? 14.698 -0.576 10.923 1.00 52.30 95 GLU B C 1
ATOM 742 O O . GLU B 2 71 ? 15.844 -0.223 11.202 1.00 48.25 95 GLU B O 1
ATOM 748 N N . GLU B 2 72 ? 13.647 0.228 11.034 1.00 49.27 96 GLU B N 1
ATOM 749 C CA . GLU B 2 72 ? 13.772 1.589 11.545 1.00 48.96 96 GLU B CA 1
ATOM 750 C C . GLU B 2 72 ? 14.254 1.582 12.991 1.00 44.52 96 GLU B C 1
ATOM 751 O O . GLU B 2 72 ? 15.033 2.437 13.407 1.00 42.99 96 GLU B O 1
ATOM 757 N N . ALA B 2 73 ? 13.783 0.609 13.760 1.00 40.86 97 ALA B N 1
ATOM 758 C CA . ALA B 2 73 ? 14.109 0.546 15.178 1.00 38.87 97 ALA B CA 1
ATOM 759 C C . ALA B 2 73 ? 15.613 0.404 15.411 1.00 44.72 97 ALA B C 1
ATOM 760 O O . ALA B 2 73 ? 16.157 0.957 16.369 1.00 47.43 97 ALA B O 1
ATOM 762 N N . LYS B 2 74 ? 16.280 -0.333 14.527 1.00 43.45 98 LYS B N 1
ATOM 763 C CA . LYS B 2 74 ? 17.707 -0.598 14.664 1.00 51.86 98 LYS B CA 1
ATOM 764 C C . LYS B 2 74 ? 18.538 0.678 14.766 1.00 51.39 98 LYS B C 1
ATOM 765 O O . LYS B 2 74 ? 19.543 0.713 15.474 1.00 48.38 98 LYS B O 1
ATOM 771 N N . THR B 2 75 ? 18.113 1.721 14.057 1.00 50.18 99 THR B N 1
ATOM 772 C CA . THR B 2 75 ? 18.923 2.928 13.917 1.00 53.17 99 THR B CA 1
ATOM 773 C C . THR B 2 75 ? 18.365 4.154 14.647 1.00 49.19 99 THR B C 1
ATOM 774 O O . THR B 2 75 ? 18.961 5.230 14.603 1.00 41.85 99 THR B O 1
ATOM 778 N N . PHE B 2 76 ? 17.227 4.001 15.315 1.00 46.24 100 PHE B N 1
ATOM 779 C CA . PHE B 2 76 ? 16.607 5.133 15.999 1.00 36.51 100 PHE B CA 1
ATOM 780 C C . PHE B 2 76 ? 17.355 5.512 17.274 1.00 36.04 100 PHE B C 1
ATOM 781 O O . PHE B 2 76 ? 17.739 4.647 18.062 1.00 35.27 100 PHE B O 1
ATOM 789 N N . LYS B 2 77 ? 17.551 6.813 17.480 1.00 28.27 101 LYS B N 1
ATOM 790 C CA . LYS B 2 77 ? 18.174 7.302 18.706 1.00 27.76 101 LYS B CA 1
ATOM 791 C C . LYS B 2 77 ? 17.206 8.226 19.438 1.00 28.83 101 LYS B C 1
ATOM 792 O O . LYS B 2 77 ? 16.808 9.259 18.901 1.00 31.66 101 LYS B O 1
ATOM 798 N N . PRO B 2 78 ? 16.803 7.849 20.665 1.00 27.42 102 PRO B N 1
ATOM 799 C CA . PRO B 2 78 ? 15.867 8.694 21.411 1.00 22.27 102 PRO B CA 1
ATOM 800 C C . PRO B 2 78 ? 16.449 10.063 21.769 1.00 25.02 102 PRO B C 1
ATOM 801 O O . PRO B 2 78 ? 17.664 10.212 21.923 1.00 27.55 102 PRO B O 1
ATOM 805 N N . LYS B 2 79 ? 15.566 11.045 21.898 1.00 26.49 103 LYS B N 1
ATOM 806 C CA . LYS B 2 79 ? 15.947 12.393 22.290 1.00 27.07 103 LYS B CA 1
ATOM 807 C C . LYS B 2 79 ? 15.929 12.487 23.814 1.00 23.28 103 LYS B C 1
ATOM 808 O O . LYS B 2 79 ? 14.994 12.001 24.453 1.00 26.70 103 LYS B O 1
ATOM 814 N N . VAL B 2 80 ? 16.952 13.104 24.396 1.00 19.73 104 VAL B N 1
ATOM 815 C CA . VAL B 2 80 ? 16.989 13.273 25.845 1.00 19.38 104 VAL B CA 1
ATOM 816 C C . VAL B 2 80 ? 17.223 14.729 26.212 1.00 23.17 104 VAL B C 1
ATOM 817 O O . VAL B 2 80 ? 18.120 15.370 25.664 1.00 25.44 104 VAL B O 1
ATOM 821 N N . VAL B 2 81 ? 16.409 15.236 27.133 1.00 21.86 105 VAL B N 1
ATOM 822 C CA . VAL B 2 81 ? 16.548 16.600 27.635 1.00 20.55 105 VAL B CA 1
ATOM 823 C C . VAL B 2 81 ? 16.866 16.592 29.129 1.00 22.65 105 VAL B C 1
ATOM 824 O O . VAL B 2 81 ? 16.144 15.983 29.922 1.00 24.10 105 VAL B O 1
ATOM 828 N N . PHE B 2 82 ? 17.957 17.254 29.506 1.00 21.93 106 PHE B N 1
ATOM 829 C CA . PHE B 2 82 ? 18.309 17.426 30.917 1.00 23.02 106 PHE B CA 1
ATOM 830 C C . PHE B 2 82 ? 18.022 18.866 31.310 1.00 23.04 106 PHE B C 1
ATOM 831 O O . PHE B 2 82 ? 18.136 19.764 30.480 1.00 24.33 106 PHE B O 1
ATOM 839 N N . VAL B 2 83 ? 17.636 19.080 32.567 1.00 22.00 107 VAL B N 1
ATOM 840 C CA . VAL B 2 83 ? 17.272 20.426 33.022 1.00 23.99 107 VAL B CA 1
ATOM 841 C C . VAL B 2 83 ? 17.927 20.758 34.349 1.00 29.78 107 VAL B C 1
ATOM 842 O O . VAL B 2 83 ? 18.413 19.867 35.051 1.00 24.85 107 VAL B O 1
ATOM 846 N N . ASP B 2 84 ? 17.938 22.042 34.698 1.00 26.12 108 ASP B N 1
ATOM 847 C CA . ASP B 2 84 ? 18.458 22.430 36.003 1.00 28.25 108 ASP B CA 1
ATOM 848 C C . ASP B 2 84 ? 17.326 22.525 37.016 1.00 28.02 108 ASP B C 1
ATOM 849 O O . ASP B 2 84 ? 16.202 22.088 36.751 1.00 29.05 108 ASP B O 1
ATOM 854 N N . GLU B 2 85 ? 17.627 23.097 38.178 1.00 33.66 109 GLU B N 1
ATOM 855 C CA . GLU B 2 85 ? 16.666 23.119 39.274 1.00 37.66 109 GLU B CA 1
ATOM 856 C C . GLU B 2 85 ? 15.468 24.005 38.950 1.00 33.67 109 GLU B C 1
ATOM 857 O O . GLU B 2 85 ? 14.433 23.931 39.612 1.00 37.61 109 GLU B O 1
ATOM 863 N N . ASN B 2 86 ? 15.616 24.842 37.929 1.00 32.41 110 ASN B N 1
ATOM 864 C CA . ASN B 2 86 ? 14.540 25.734 37.512 1.00 31.81 110 ASN B CA 1
ATOM 865 C C . ASN B 2 86 ? 13.789 25.197 36.300 1.00 29.57 110 ASN B C 1
ATOM 866 O O . ASN B 2 86 ? 12.970 25.898 35.712 1.00 26.40 110 ASN B O 1
ATOM 871 N N . ASN B 2 87 ? 14.069 23.945 35.946 1.00 24.10 111 ASN B N 1
ATOM 872 C CA . ASN B 2 87 ? 13.476 23.313 34.772 1.00 21.71 111 ASN B CA 1
ATOM 873 C C . ASN B 2 87 ? 13.869 23.975 33.460 1.00 23.28 111 ASN B C 1
ATOM 874 O O . ASN B 2 87 ? 13.145 23.900 32.473 1.00 23.04 111 ASN B O 1
ATOM 879 N N . THR B 2 88 ? 15.026 24.623 33.462 1.00 23.25 112 THR B N 1
ATOM 880 C CA . THR B 2 88 ? 15.604 25.167 32.239 1.00 22.30 112 THR B CA 1
ATOM 881 C C . THR B 2 88 ? 16.494 24.103 31.598 1.00 24.46 112 THR B C 1
ATOM 882 O O . THR B 2 88 ? 17.324 23.495 32.265 1.00 25.31 112 THR B O 1
ATOM 886 N N . ALA B 2 89 ? 16.321 23.874 30.303 1.00 23.90 113 ALA B N 1
ATOM 887 C CA . ALA B 2 89 ? 17.130 22.883 29.613 1.00 26.98 113 ALA B CA 1
ATOM 888 C C . ALA B 2 89 ? 18.621 23.194 29.766 1.00 30.30 113 ALA B C 1
ATOM 889 O O . ALA B 2 89 ? 19.046 24.348 29.622 1.00 29.66 113 ALA B O 1
ATOM 891 N N . THR B 2 90 ? 19.409 22.173 30.093 1.00 26.87 114 THR B N 1
ATOM 892 C CA . THR B 2 90 ? 20.868 22.335 30.174 1.00 29.29 114 THR B CA 1
ATOM 893 C C . THR B 2 90 ? 21.568 21.532 29.084 1.00 29.33 114 THR B C 1
ATOM 894 O O . THR B 2 90 ? 22.704 21.832 28.706 1.00 29.60 114 THR B O 1
ATOM 898 N N . LYS B 2 91 ? 20.886 20.508 28.582 1.00 26.76 115 LYS B N 1
ATOM 899 C CA . LYS B 2 91 ? 21.462 19.644 27.561 1.00 24.60 115 LYS B CA 1
ATOM 900 C C . LYS B 2 91 ? 20.326 19.013 26.772 1.00 21.43 115 LYS B C 1
ATOM 901 O O . LYS B 2 91 ? 19.339 18.564 27.342 1.00 23.61 115 LYS B O 1
ATOM 907 N N . ILE B 2 92 ? 20.464 19.014 25.454 1.00 23.32 116 ILE B N 1
ATOM 908 C CA . ILE B 2 92 ? 19.515 18.338 24.590 1.00 22.57 116 ILE B CA 1
ATOM 909 C C . ILE B 2 92 ? 20.332 17.489 23.652 1.00 22.27 116 ILE B C 1
ATOM 910 O O . ILE B 2 92 ? 21.152 17.995 22.895 1.00 24.70 116 ILE B O 1
ATOM 915 N N . THR B 2 93 ? 20.140 16.180 23.704 1.00 22.08 117 THR B N 1
ATOM 916 C CA . THR B 2 93 ? 20.944 15.350 22.831 1.00 25.79 117 THR B CA 1
ATOM 917 C C . THR B 2 93 ? 20.190 14.097 22.466 1.00 26.96 117 THR B C 1
ATOM 918 O O . THR B 2 93 ? 19.012 13.970 22.775 1.00 27.22 117 THR B O 1
ATOM 922 N N . ASN B 2 94 ? 20.868 13.197 21.769 1.00 29.00 118 ASN B N 1
ATOM 923 C CA . ASN B 2 94 ? 20.300 11.897 21.482 1.00 30.19 118 ASN B CA 1
ATOM 924 C C . ASN B 2 94 ? 21.185 10.833 22.097 1.00 33.30 118 ASN B C 1
ATOM 925 O O . ASN B 2 94 ? 22.407 10.983 22.158 1.00 34.78 118 ASN B O 1
ATOM 930 N N . TYR B 2 95 ? 20.555 9.770 22.574 1.00 32.14 119 TYR B N 1
ATOM 931 C CA . TYR B 2 95 ? 21.279 8.624 23.093 1.00 35.66 119 TYR B CA 1
ATOM 932 C C . TYR B 2 95 ? 22.177 8.030 22.020 1.00 45.04 119 TYR B C 1
ATOM 933 O O . TYR B 2 95 ? 21.775 7.902 20.863 1.00 50.45 119 TYR B O 1
ATOM 942 N N . GLU B 2 96 ? 23.390 7.658 22.406 1.00 48.26 120 GLU B N 1
ATOM 943 C CA . GLU B 2 96 ? 24.243 6.858 21.537 1.00 53.37 120 GLU B CA 1
ATOM 944 C C . GLU B 2 96 ? 24.287 5.442 22.099 1.00 42.96 120 GLU B C 1
ATOM 945 O O . GLU B 2 96 ? 23.630 5.148 23.098 1.00 40.44 120 GLU B O 1
ATOM 951 N N . LYS B 2 97 ? 25.057 4.567 21.462 1.00 43.42 121 LYS B N 1
ATOM 952 C CA . LYS B 2 97 ? 25.147 3.182 21.908 1.00 39.37 121 LYS B CA 1
ATOM 953 C C . LYS B 2 97 ? 25.587 3.106 23.376 1.00 45.81 121 LYS B C 1
ATOM 954 O O . LYS B 2 97 ? 26.374 3.938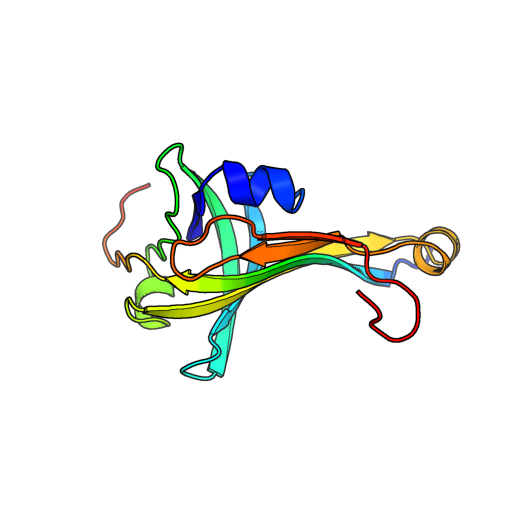 23.846 1.00 42.80 121 LYS B O 1
ATOM 960 N N . HIS B 2 98 ? 25.066 2.116 24.097 1.00 36.88 122 HIS B N 1
ATOM 961 C CA . HIS B 2 98 ? 25.412 1.899 25.506 1.00 34.75 122 HIS B CA 1
ATOM 962 C C . HIS B 2 98 ? 25.062 3.072 26.422 1.00 39.66 122 HIS B C 1
ATOM 963 O O . HIS B 2 98 ? 25.826 3.405 27.330 1.00 43.10 122 HIS B O 1
ATOM 970 N N . GLY B 2 99 ? 23.910 3.691 26.185 1.00 36.77 123 GLY B N 1
ATOM 971 C CA . GLY B 2 99 ? 23.436 4.771 27.034 1.00 38.61 123 GLY B CA 1
ATOM 972 C C . GLY B 2 99 ? 24.319 6.009 27.059 1.00 43.43 123 GLY B C 1
ATOM 973 O O . GLY B 2 99 ? 24.160 6.867 27.927 1.00 44.11 123 GLY B O 1
ATOM 974 N N . ALA B 2 100 ? 25.247 6.108 26.113 1.00 42.11 124 ALA B N 1
ATOM 975 C CA . ALA B 2 100 ? 26.132 7.271 26.038 1.00 48.55 124 ALA B CA 1
ATOM 976 C C . ALA B 2 100 ? 25.365 8.564 25.716 1.00 49.72 124 ALA B C 1
ATOM 977 O O . ALA B 2 100 ? 24.456 8.573 24.884 1.00 46.89 124 ALA B O 1
ATOM 979 N N . ILE B 2 101 ? 25.740 9.649 26.389 1.00 50.87 125 ILE B N 1
ATOM 980 C CA . ILE B 2 101 ? 25.074 10.939 26.222 1.00 60.10 125 ILE B CA 1
A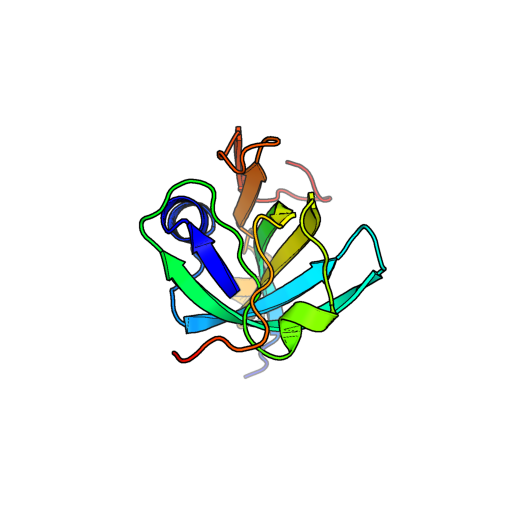TOM 981 C C . ILE B 2 101 ? 26.058 12.036 25.819 1.00 71.74 125 ILE B C 1
ATOM 982 O O . ILE B 2 101 ? 27.085 12.235 26.472 1.00 78.21 125 ILE B O 1
#